Protein AF-A0A0A7FYL0-F1 (afdb_monomer)

Secondary structure (DSSP, 8-state):
----------PPPPHHHHHHHHHHHHHHHHHHHHHHHHHHHHHHHHHHHHHHHHHHHHHHHHHHHHT-PPPTT-BHHHHSSSTTHHHHHHHHTS-HHHH-TTTGGGTTT-BHHHHHHHHHTSS-EEE-TT--EEEE-PPP-

Radius of gyration: 27.16 Å; Cα contacts (8 Å, |Δi|>4): 137; chains: 1; bounding box: 48×77×79 Å

Structure (mmCIF, N/CA/C/O backbone):
data_AF-A0A0A7FYL0-F1
#
_entry.id   AF-A0A0A7FYL0-F1
#
loop_
_atom_site.group_PDB
_atom_site.id
_atom_site.type_symbol
_atom_site.label_atom_id
_atom_site.label_alt_id
_atom_site.label_comp_id
_atom_site.label_asym_id
_atom_site.label_entity_id
_atom_site.label_seq_id
_atom_site.pdbx_PDB_ins_code
_atom_site.Cartn_x
_atom_site.Cartn_y
_atom_site.Cartn_z
_atom_site.occupancy
_atom_site.B_iso_or_equiv
_atom_site.auth_seq_id
_atom_site.auth_comp_id
_atom_site.auth_asym_id
_atom_site.auth_atom_id
_atom_site.pdbx_PDB_model_num
ATOM 1 N N . MET A 1 1 ? -28.061 51.366 51.032 1.00 47.41 1 MET A N 1
ATOM 2 C CA . MET A 1 1 ? -28.509 50.509 49.910 1.00 47.41 1 MET A CA 1
ATOM 3 C C . MET A 1 1 ? -27.708 49.209 49.970 1.00 47.41 1 MET A C 1
ATOM 5 O O . MET A 1 1 ? -26.491 49.275 49.881 1.00 47.41 1 MET A O 1
ATOM 9 N N . LYS A 1 2 ? -28.331 48.062 50.276 1.00 49.03 2 LYS A N 1
ATOM 10 C CA . LYS A 1 2 ? -27.627 46.787 50.537 1.00 49.03 2 LYS A CA 1
ATOM 11 C C . LYS A 1 2 ? -27.755 45.897 49.296 1.00 49.03 2 LYS A C 1
ATOM 13 O O . LYS A 1 2 ? -28.865 45.523 48.933 1.00 49.03 2 LYS A O 1
ATOM 18 N N . ILE A 1 3 ? -26.642 45.612 48.620 1.00 62.44 3 ILE A N 1
ATOM 19 C CA . ILE A 1 3 ? -26.618 44.799 47.396 1.00 62.44 3 ILE A CA 1
ATOM 20 C C . ILE A 1 3 ? -26.609 43.321 47.812 1.00 62.44 3 ILE A C 1
ATOM 22 O O . ILE A 1 3 ? -25.653 42.845 48.421 1.00 62.44 3 ILE A O 1
ATOM 26 N N . LEU A 1 4 ? -27.697 42.599 47.538 1.00 68.75 4 LEU A N 1
ATOM 27 C CA . LEU A 1 4 ? -27.829 41.172 47.847 1.00 68.75 4 LEU A CA 1
ATOM 28 C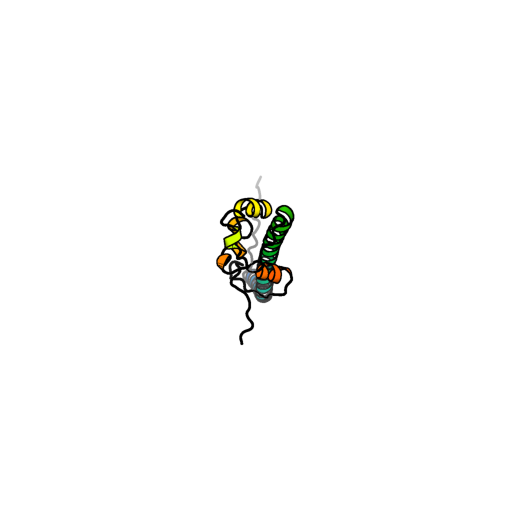 C . LEU A 1 4 ? -27.092 40.339 46.790 1.00 68.75 4 LEU A C 1
ATOM 30 O O . LEU A 1 4 ? -27.608 40.099 45.698 1.00 68.75 4 LEU A O 1
ATOM 34 N N . ASN A 1 5 ? -25.888 39.871 47.120 1.00 69.25 5 ASN A N 1
ATOM 35 C CA . ASN A 1 5 ? -25.132 38.947 46.279 1.00 69.25 5 ASN A CA 1
ATOM 36 C C . ASN A 1 5 ? -25.777 37.546 46.328 1.00 69.25 5 ASN A C 1
ATOM 38 O O . ASN A 1 5 ? -25.579 36.785 47.276 1.00 69.25 5 ASN A O 1
ATOM 42 N N . LYS A 1 6 ? -26.584 37.199 45.316 1.00 68.69 6 LYS A N 1
ATOM 43 C CA . LYS A 1 6 ? -27.134 35.844 45.138 1.00 68.69 6 LYS A CA 1
ATOM 44 C C . LYS A 1 6 ? -25.992 34.878 44.800 1.00 68.69 6 LYS A C 1
ATOM 46 O O . LYS A 1 6 ? -25.593 34.770 43.642 1.00 68.69 6 LYS A O 1
ATOM 51 N N . ASN A 1 7 ? -25.507 34.133 45.793 1.00 68.25 7 ASN A N 1
ATOM 52 C CA . ASN A 1 7 ? -24.650 32.968 45.570 1.00 68.25 7 ASN A CA 1
ATOM 53 C C . ASN A 1 7 ? -25.405 31.942 44.708 1.00 68.25 7 ASN A C 1
ATOM 55 O O . ASN A 1 7 ? -26.264 31.204 45.196 1.00 68.25 7 ASN A O 1
ATOM 59 N N . LYS A 1 8 ? -25.105 31.896 43.405 1.00 70.62 8 LYS A N 1
ATOM 60 C CA . LYS A 1 8 ? -25.569 30.823 42.523 1.00 70.62 8 LYS A CA 1
ATOM 61 C C . LYS A 1 8 ? -24.881 29.533 42.973 1.00 70.62 8 LYS A C 1
ATOM 63 O O . LYS A 1 8 ? -23.684 29.369 42.749 1.00 70.62 8 LYS A O 1
ATOM 68 N N . LYS A 1 9 ? -25.621 28.629 43.625 1.00 72.38 9 LYS A N 1
ATOM 69 C CA . LYS A 1 9 ? -25.130 27.283 43.954 1.00 72.38 9 LYS A CA 1
ATOM 70 C C . LYS A 1 9 ? -24.669 26.615 42.656 1.00 72.38 9 LYS A C 1
ATOM 72 O O . LYS A 1 9 ? -25.492 26.352 41.779 1.00 72.38 9 LYS A O 1
ATOM 77 N N . LYS A 1 10 ? -23.364 26.376 42.514 1.00 72.62 10 LYS A N 1
ATOM 78 C CA . LYS A 1 10 ? -22.841 25.568 41.411 1.00 72.62 10 LYS A CA 1
ATOM 79 C C . LYS A 1 10 ? -23.319 24.135 41.637 1.00 72.62 10 LYS A C 1
ATOM 81 O O . LYS A 1 10 ? -22.978 23.530 42.649 1.00 72.62 10 LYS A O 1
ATOM 86 N N . LYS A 1 11 ? -24.162 23.624 40.738 1.00 77.06 11 LYS A N 1
ATOM 87 C CA . LYS A 1 11 ? -24.532 22.206 40.721 1.00 77.06 11 LYS A CA 1
ATOM 88 C C . LYS A 1 11 ? -23.301 21.422 40.256 1.00 77.06 11 LYS A C 1
ATOM 90 O O . LYS A 1 11 ? -22.802 21.686 39.167 1.00 77.06 11 LYS A O 1
ATOM 95 N N . GLY A 1 12 ? -22.774 20.549 41.112 1.00 78.69 12 GLY A N 1
ATOM 96 C CA . GLY A 1 12 ? -21.738 19.585 40.740 1.00 78.69 12 GLY A CA 1
ATOM 97 C C . GLY A 1 12 ? -22.358 18.369 40.053 1.00 78.69 12 GLY A C 1
ATOM 98 O O . GLY A 1 12 ? -23.525 18.064 40.295 1.00 78.69 12 GLY A O 1
ATOM 99 N N . PHE A 1 13 ? -21.579 17.705 39.202 1.00 81.44 13 PHE A N 1
ATOM 100 C CA . PHE A 1 13 ? -21.935 16.414 38.610 1.00 81.44 13 PHE A CA 1
ATOM 101 C C . PHE A 1 13 ? -22.002 15.339 39.700 1.00 81.44 13 PHE A C 1
ATOM 103 O O . PHE A 1 13 ? -21.190 15.346 40.629 1.00 81.44 13 PHE A O 1
ATOM 110 N N . THR A 1 14 ? -22.947 14.411 39.593 1.00 91.00 14 THR A N 1
ATOM 111 C CA . THR A 1 14 ? -23.018 13.258 40.497 1.00 91.00 14 THR A CA 1
ATOM 112 C C . THR A 1 14 ? -22.097 12.136 40.010 1.00 91.00 14 THR A C 1
ATOM 114 O O . THR A 1 14 ? -21.877 11.963 38.811 1.00 91.00 14 THR A O 1
ATOM 117 N N . LEU A 1 15 ? -21.559 11.331 40.934 1.00 91.25 15 LEU A N 1
ATOM 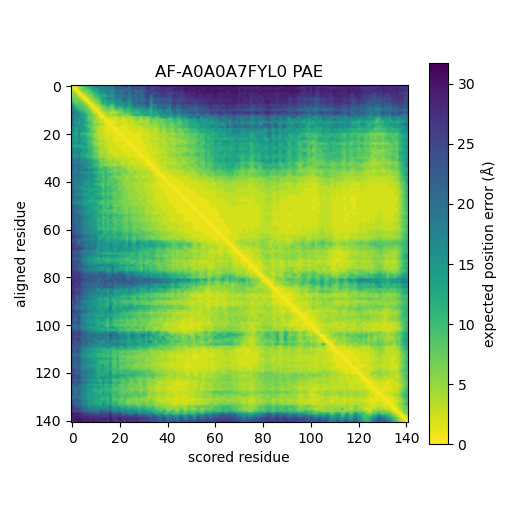118 C CA . LEU A 1 15 ? -20.742 10.164 40.569 1.00 91.25 15 LEU A CA 1
ATOM 119 C C . LEU A 1 15 ? -21.534 9.150 39.731 1.00 91.25 15 LEU A C 1
ATOM 121 O O . LEU A 1 15 ? -20.975 8.533 38.829 1.00 91.25 15 LEU A O 1
ATOM 125 N N . ILE A 1 16 ? -22.836 9.009 39.995 1.00 93.25 16 ILE A N 1
ATOM 126 C CA . ILE A 1 16 ? -23.696 8.073 39.265 1.00 93.25 16 ILE A CA 1
ATOM 127 C C . ILE A 1 16 ? -23.890 8.488 37.802 1.00 93.25 16 ILE A C 1
ATOM 129 O O . ILE A 1 16 ? -23.846 7.630 36.924 1.00 93.25 16 ILE A O 1
ATOM 133 N N . GLU A 1 17 ? -24.022 9.789 37.521 1.00 91.12 17 GLU A N 1
ATOM 134 C CA . GLU A 1 17 ? -24.088 10.300 36.146 1.00 91.12 17 GLU A CA 1
ATOM 135 C C . GLU A 1 17 ? -22.796 9.992 35.382 1.00 91.12 17 GLU A C 1
ATOM 137 O O . GLU A 1 17 ? -22.850 9.562 34.233 1.00 91.12 17 GLU A O 1
ATOM 142 N N . LEU A 1 18 ? -21.634 10.137 36.027 1.00 92.00 18 LEU A N 1
ATOM 143 C CA . LEU A 1 18 ? -20.351 9.809 35.404 1.00 92.00 18 LEU A CA 1
ATOM 144 C C . LEU A 1 18 ? -20.229 8.303 35.112 1.00 92.00 18 LEU A C 1
ATOM 146 O O . LEU A 1 18 ? -19.816 7.913 34.020 1.00 92.00 18 LEU A O 1
ATOM 150 N N . ILE A 1 19 ? -20.613 7.453 36.069 1.00 94.81 19 ILE A N 1
ATOM 151 C CA . ILE A 1 19 ? -20.517 5.992 35.938 1.00 94.81 19 ILE A CA 1
ATOM 152 C C . ILE A 1 19 ? -21.429 5.480 34.818 1.00 94.81 19 ILE A C 1
ATOM 154 O O . ILE A 1 19 ? -20.989 4.671 34.001 1.00 94.81 19 ILE A O 1
ATOM 158 N N . ALA A 1 20 ? -22.667 5.977 34.731 1.00 94.56 20 ALA A N 1
ATOM 159 C CA . ALA A 1 20 ? -23.592 5.593 33.666 1.00 94.56 20 ALA A CA 1
ATOM 160 C C . ALA A 1 20 ? -23.050 5.963 32.272 1.00 94.56 20 ALA A C 1
ATOM 162 O O . ALA A 1 20 ? -23.148 5.167 31.339 1.00 94.56 20 ALA A O 1
ATOM 163 N N . VAL A 1 21 ? -22.417 7.133 32.132 1.00 95.44 21 VAL A N 1
ATOM 164 C CA . VAL A 1 21 ? -21.828 7.583 30.859 1.00 95.44 21 VAL A CA 1
ATOM 165 C C . VAL A 1 21 ? -20.654 6.699 30.439 1.00 95.44 21 VAL A C 1
ATOM 167 O O . VAL A 1 21 ? -20.617 6.236 29.299 1.00 95.44 21 VAL A O 1
ATOM 170 N N 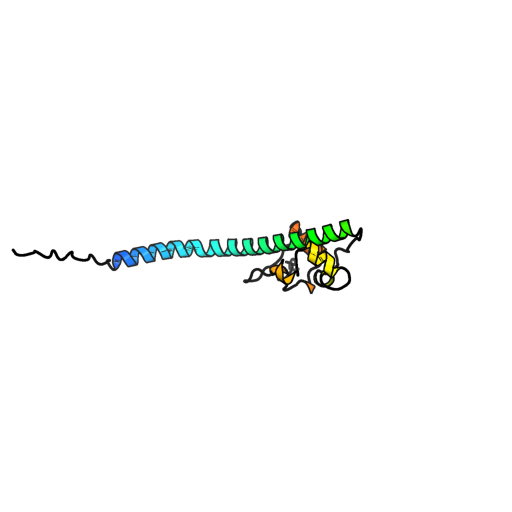. VAL A 1 22 ? -19.713 6.415 31.346 1.00 95.50 22 VAL A N 1
ATOM 171 C CA . VAL A 1 22 ? -18.555 5.562 31.025 1.00 95.50 22 VAL A CA 1
ATOM 172 C C . VAL A 1 22 ? -18.995 4.126 30.722 1.00 95.50 22 VAL A C 1
ATOM 174 O O . VAL A 1 22 ? -18.438 3.504 29.819 1.00 95.50 22 VAL A O 1
ATOM 177 N N . ALA A 1 23 ? -20.035 3.620 31.395 1.00 96.06 23 ALA A N 1
ATOM 178 C CA . ALA A 1 23 ? -20.611 2.308 31.101 1.00 96.06 23 ALA A CA 1
ATOM 179 C C . ALA A 1 23 ? -21.187 2.231 29.674 1.00 96.06 23 ALA A C 1
ATOM 181 O O . ALA A 1 23 ? -20.884 1.289 28.941 1.00 96.06 23 ALA A O 1
ATOM 182 N N . ILE A 1 24 ? -21.957 3.239 29.246 1.00 96.50 24 ILE A N 1
ATOM 183 C CA . ILE A 1 24 ? -22.512 3.289 27.883 1.00 96.50 24 ILE A CA 1
ATOM 184 C C . ILE A 1 24 ? -21.386 3.411 26.842 1.00 96.50 24 ILE A C 1
ATOM 186 O O . ILE A 1 24 ? -21.385 2.671 25.857 1.00 96.50 24 ILE A O 1
ATOM 190 N N . ILE A 1 25 ? -20.397 4.287 27.069 1.00 96.25 25 ILE A N 1
ATOM 191 C CA . ILE A 1 25 ? -19.235 4.437 26.172 1.00 96.25 25 ILE A CA 1
ATOM 192 C C . ILE A 1 25 ? -18.449 3.122 26.071 1.00 96.25 25 ILE A C 1
ATOM 194 O O . ILE A 1 25 ? -18.048 2.744 24.972 1.00 96.25 25 ILE A O 1
ATOM 198 N N . GLY A 1 26 ? -18.271 2.395 27.179 1.00 96.50 26 GLY A N 1
ATOM 199 C CA . GLY A 1 26 ? -17.576 1.107 27.202 1.00 96.50 26 GLY A CA 1
ATOM 200 C C . GLY A 1 26 ? -18.253 0.039 26.339 1.00 96.50 26 GLY A C 1
ATOM 201 O O . GLY A 1 26 ? -17.583 -0.629 25.552 1.00 96.50 26 GLY A O 1
ATOM 202 N N . ILE A 1 27 ? -19.583 -0.078 26.423 1.00 95.88 27 ILE A N 1
ATOM 203 C CA . ILE A 1 27 ? -20.362 -1.021 25.601 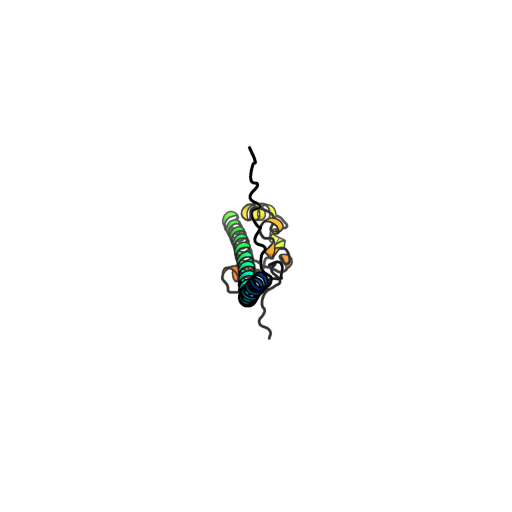1.00 95.88 27 ILE A CA 1
ATOM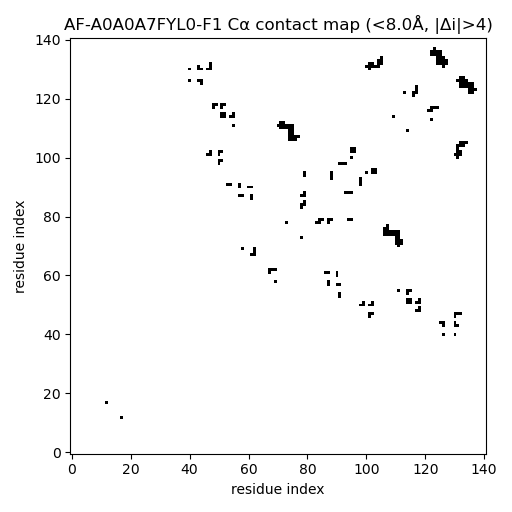 204 C C . ILE A 1 27 ? -20.253 -0.661 24.114 1.00 95.88 27 ILE A C 1
ATOM 206 O O . ILE A 1 27 ? -20.003 -1.533 23.280 1.00 95.88 27 ILE A O 1
ATOM 210 N N . LEU A 1 28 ? -20.398 0.625 23.772 1.00 95.94 28 LEU A N 1
ATOM 211 C CA . LEU A 1 28 ? -20.282 1.086 22.386 1.00 95.94 28 LEU A CA 1
ATOM 212 C C . LEU A 1 28 ? -18.874 0.852 21.824 1.00 95.94 28 LEU A C 1
ATOM 214 O O . LEU A 1 28 ? -18.737 0.364 20.701 1.00 95.94 28 LEU A O 1
ATOM 218 N N . ALA A 1 29 ? -17.832 1.145 22.606 1.00 93.19 29 ALA 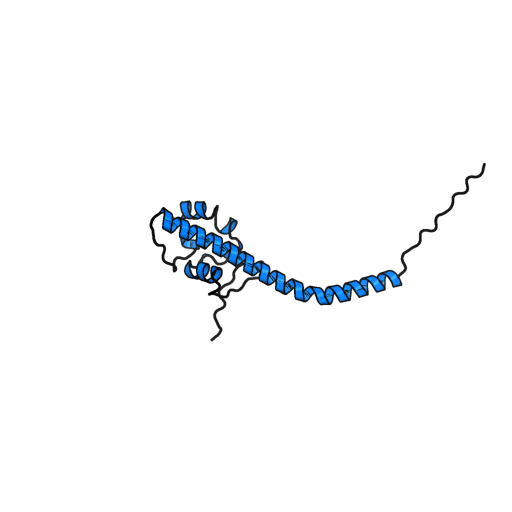A N 1
ATOM 219 C CA . ALA A 1 29 ? -16.446 0.931 22.206 1.00 93.19 29 ALA A CA 1
ATOM 220 C C . ALA A 1 29 ? -16.152 -0.554 21.941 1.00 93.19 29 ALA A C 1
ATOM 222 O O . ALA A 1 29 ? -15.559 -0.881 20.913 1.00 93.19 29 ALA A O 1
ATOM 223 N N . ALA A 1 30 ? -16.624 -1.459 22.806 1.00 92.88 30 ALA A N 1
ATOM 224 C CA . ALA A 1 30 ? -16.409 -2.898 22.656 1.00 92.88 30 ALA A CA 1
ATOM 225 C C . ALA A 1 30 ? -16.987 -3.460 21.343 1.00 92.88 30 ALA A C 1
ATOM 227 O O . ALA A 1 30 ? -16.357 -4.293 20.694 1.00 92.88 30 ALA A O 1
ATOM 228 N N . LEU A 1 31 ? -18.157 -2.973 20.913 1.00 91.50 31 LEU A N 1
ATOM 229 C CA . LEU A 1 31 ? -18.771 -3.378 19.642 1.00 91.50 31 LEU A CA 1
ATOM 230 C C . LEU A 1 31 ? -18.104 -2.731 18.419 1.00 91.50 31 LEU A C 1
ATOM 232 O O . LEU A 1 31 ? -18.134 -3.292 17.321 1.00 91.50 31 LEU A O 1
ATOM 236 N N . LEU A 1 32 ? -17.533 -1.538 18.587 1.00 90.12 32 LEU A N 1
ATOM 237 C CA . LEU A 1 32 ? -16.992 -0.737 17.494 1.00 90.12 32 LEU A CA 1
ATOM 238 C C . LEU A 1 32 ? -15.565 -1.151 17.093 1.00 90.12 32 LEU A C 1
ATOM 240 O O . LEU A 1 32 ? -15.271 -1.234 15.900 1.00 90.12 32 LEU A O 1
ATOM 244 N N . VAL A 1 33 ? -14.695 -1.451 18.063 1.00 88.94 33 VAL A N 1
ATOM 245 C CA . VAL A 1 33 ? -13.274 -1.787 17.834 1.00 88.94 33 VAL A CA 1
ATOM 246 C C . VAL A 1 33 ? -13.050 -2.886 16.777 1.00 88.94 33 VAL A C 1
ATOM 248 O O . VAL A 1 33 ? -12.304 -2.622 15.832 1.00 88.94 33 VAL A O 1
ATOM 251 N N . PRO A 1 34 ? -13.680 -4.081 16.842 1.00 87.06 34 PRO A N 1
ATOM 252 C CA . PRO A 1 34 ? -13.405 -5.151 15.875 1.00 87.06 34 PRO A CA 1
ATOM 253 C C . PRO A 1 34 ? -13.872 -4.820 14.453 1.00 87.06 34 PRO A C 1
ATOM 255 O O . PRO A 1 34 ? -13.325 -5.338 13.484 1.00 87.06 34 PRO A O 1
ATOM 258 N N . ARG A 1 35 ? -14.874 -3.945 14.301 1.00 86.19 35 ARG A N 1
ATOM 259 C CA . ARG A 1 35 ? -15.331 -3.508 12.976 1.00 86.19 35 ARG A CA 1
ATOM 260 C C . ARG A 1 35 ? -14.316 -2.569 12.334 1.00 86.19 35 ARG A C 1
ATOM 262 O O . ARG A 1 35 ? -14.011 -2.721 11.156 1.00 86.19 35 ARG A O 1
ATOM 269 N N . ILE A 1 36 ? -13.766 -1.629 13.104 1.00 88.56 36 ILE A N 1
ATOM 270 C CA . ILE A 1 36 ? -12.796 -0.648 12.597 1.00 88.56 36 ILE A CA 1
ATOM 271 C C . ILE A 1 36 ? -11.519 -1.335 12.095 1.00 88.56 36 ILE A C 1
ATOM 273 O O . ILE A 1 36 ? -11.022 -0.979 11.029 1.00 88.56 36 ILE A O 1
ATOM 277 N N . THR A 1 37 ? -11.000 -2.337 12.810 1.00 86.00 37 THR A N 1
ATOM 278 C CA . THR A 1 37 ? -9.740 -3.003 12.433 1.00 86.00 37 THR A CA 1
ATOM 279 C C . THR A 1 37 ? -9.813 -3.691 11.066 1.00 86.00 37 THR A C 1
ATOM 281 O O . THR A 1 37 ? -8.859 -3.602 10.292 1.00 86.00 37 THR A O 1
ATOM 284 N N . GLY A 1 38 ? -10.948 -4.315 10.729 1.00 85.88 38 GLY A N 1
ATOM 285 C CA . GLY A 1 38 ? -11.182 -4.912 9.411 1.00 85.88 38 GLY A CA 1
ATOM 286 C C . GLY A 1 38 ? -11.173 -3.874 8.286 1.00 85.88 38 GLY A C 1
ATOM 287 O O . GLY A 1 38 ? -10.414 -4.012 7.326 1.00 85.88 38 GLY A O 1
ATOM 288 N N . TYR A 1 39 ? -11.935 -2.785 8.441 1.00 88.56 39 TYR A N 1
ATOM 289 C CA . TYR A 1 39 ? -11.971 -1.696 7.455 1.00 88.56 39 TYR A CA 1
ATOM 290 C C . TYR A 1 39 ? -10.615 -1.008 7.278 1.00 88.56 39 TYR A C 1
ATOM 292 O O . TYR A 1 39 ? -10.255 -0.636 6.164 1.00 88.56 39 TYR A O 1
ATOM 300 N N . MET A 1 40 ? -9.837 -0.855 8.353 1.00 89.38 40 MET A N 1
ATOM 301 C CA . MET A 1 40 ? -8.490 -0.291 8.262 1.00 89.38 40 MET A CA 1
ATOM 302 C C . MET A 1 40 ? -7.548 -1.177 7.443 1.00 89.38 40 MET A C 1
ATOM 304 O O . MET A 1 40 ? -6.725 -0.651 6.696 1.00 89.38 40 MET A O 1
ATOM 308 N N . ASN A 1 41 ? -7.656 -2.502 7.565 1.00 89.19 41 ASN A N 1
ATOM 309 C CA . ASN A 1 41 ? -6.853 -3.428 6.766 1.00 89.19 41 ASN A CA 1
ATOM 310 C C . ASN A 1 41 ? -7.258 -3.407 5.291 1.00 89.19 41 ASN A C 1
ATOM 312 O O . ASN A 1 41 ? -6.381 -3.387 4.431 1.00 89.19 41 ASN A O 1
ATOM 316 N N . GLU A 1 42 ? -8.555 -3.331 4.999 1.00 90.38 42 GLU A N 1
ATOM 317 C CA . GLU A 1 42 ? -9.032 -3.205 3.622 1.00 90.38 42 GLU A CA 1
ATOM 318 C C . GLU A 1 42 ? -8.578 -1.885 2.994 1.00 90.38 42 GLU A C 1
ATOM 320 O O . GLU A 1 42 ? -7.986 -1.880 1.921 1.00 90.38 42 GLU A O 1
ATOM 325 N N . ALA A 1 43 ? -8.704 -0.769 3.718 1.00 91.44 43 ALA A N 1
ATOM 326 C CA . ALA A 1 43 ? -8.217 0.528 3.255 1.00 91.44 43 ALA A CA 1
ATOM 327 C C . ALA A 1 43 ? -6.703 0.525 2.972 1.00 91.44 43 ALA A C 1
ATOM 329 O O . ALA A 1 43 ? -6.245 1.179 2.034 1.00 91.44 43 ALA A O 1
ATOM 330 N N . LYS A 1 44 ? -5.906 -0.213 3.758 1.00 92.88 44 LYS A N 1
ATOM 331 C CA . LYS A 1 44 ? -4.473 -0.410 3.479 1.00 92.88 44 LYS A CA 1
ATOM 332 C C . LYS A 1 44 ? -4.251 -1.207 2.194 1.00 92.88 44 LYS A C 1
ATOM 334 O O . LYS A 1 44 ? -3.418 -0.807 1.388 1.00 92.88 44 LYS A O 1
ATOM 339 N N . LYS A 1 45 ? -5.010 -2.285 1.969 1.00 91.88 45 LYS A N 1
ATOM 340 C CA . LYS A 1 45 ? -4.953 -3.044 0.710 1.00 91.88 45 LYS A CA 1
ATOM 341 C C . LYS A 1 45 ? -5.337 -2.178 -0.488 1.00 91.88 45 LYS A C 1
ATOM 343 O O . LYS A 1 45 ? -4.597 -2.154 -1.465 1.00 91.88 45 LYS A O 1
ATOM 348 N N . THR A 1 46 ? -6.415 -1.400 -0.392 1.00 93.25 46 THR A N 1
ATOM 349 C CA . THR A 1 46 ? -6.829 -0.471 -1.454 1.00 93.25 46 THR A CA 1
ATOM 350 C C . THR A 1 46 ? -5.712 0.511 -1.809 1.00 93.25 46 THR A C 1
ATOM 352 O O . THR A 1 46 ? -5.435 0.715 -2.985 1.00 93.25 46 THR A O 1
ATOM 355 N N . LYS A 1 47 ? -4.983 1.046 -0.817 1.00 93.50 47 LYS A N 1
ATOM 356 C CA . LYS A 1 47 ? -3.822 1.918 -1.081 1.00 93.50 47 LYS A CA 1
ATOM 357 C C . LYS A 1 47 ? -2.721 1.225 -1.883 1.00 93.50 47 LYS A C 1
ATOM 359 O O . LYS A 1 47 ? -2.112 1.864 -2.738 1.00 93.50 47 LYS A O 1
ATOM 364 N N . VAL A 1 48 ? -2.449 -0.051 -1.610 1.00 93.06 48 VAL A N 1
ATOM 365 C CA . VAL A 1 48 ? -1.477 -0.839 -2.384 1.00 93.06 48 VAL A CA 1
ATOM 366 C C . VAL A 1 48 ? -1.960 -1.017 -3.823 1.00 93.06 48 VAL A C 1
ATOM 368 O O . VAL A 1 48 ? -1.178 -0.797 -4.743 1.00 93.06 48 VAL A O 1
ATOM 371 N N . VAL A 1 49 ? -3.242 -1.336 -4.028 1.00 94.06 49 VAL A N 1
ATOM 372 C CA . VAL A 1 49 ? -3.847 -1.468 -5.366 1.00 94.06 49 VAL A CA 1
ATOM 373 C C . VAL A 1 49 ? -3.768 -0.154 -6.147 1.00 94.06 49 VAL A C 1
ATOM 375 O O . VAL A 1 49 ? -3.370 -0.152 -7.311 1.00 94.06 49 VAL A O 1
ATOM 378 N N . ASP A 1 50 ? -4.076 0.977 -5.512 1.00 94.81 50 ASP A N 1
ATOM 379 C CA . ASP A 1 50 ? -3.994 2.298 -6.143 1.00 94.81 50 ASP A CA 1
ATOM 380 C C . ASP A 1 50 ? -2.561 2.639 -6.572 1.00 94.81 50 ASP A C 1
ATOM 382 O O . ASP A 1 50 ? -2.332 3.179 -7.655 1.00 94.81 50 ASP A O 1
ATOM 386 N N . GLN A 1 51 ? -1.575 2.308 -5.737 1.00 93.56 51 GLN A N 1
ATOM 387 C CA . GLN A 1 51 ? -0.161 2.505 -6.059 1.00 93.56 51 GLN A CA 1
ATOM 388 C C . GLN A 1 51 ? 0.311 1.561 -7.166 1.00 93.56 51 GLN A C 1
ATOM 390 O O . GLN A 1 51 ? 0.991 1.999 -8.093 1.00 93.56 51 GLN A O 1
ATOM 395 N N . ALA A 1 52 ? -0.106 0.296 -7.129 1.00 92.56 52 ALA A N 1
ATOM 396 C CA . ALA A 1 52 ? 0.172 -0.668 -8.187 1.00 92.56 52 ALA A CA 1
ATOM 397 C C . ALA A 1 52 ? -0.412 -0.191 -9.527 1.00 92.56 52 ALA A C 1
ATOM 399 O O . ALA A 1 52 ? 0.265 -0.239 -10.552 1.00 92.56 52 ALA A O 1
ATOM 400 N N . ARG A 1 53 ? -1.617 0.392 -9.518 1.00 93.75 53 ARG A N 1
ATOM 401 C CA . ARG A 1 53 ? -2.240 0.972 -10.715 1.00 93.75 53 ARG A CA 1
ATOM 402 C C . ARG A 1 53 ? -1.410 2.114 -11.296 1.00 93.75 53 ARG A C 1
ATOM 404 O O . ARG A 1 53 ? -1.211 2.146 -12.506 1.00 93.75 53 ARG A O 1
ATOM 411 N N . LYS A 1 54 ? -0.880 3.013 -10.457 1.00 92.81 54 LYS A N 1
ATOM 412 C CA . LYS A 1 54 ? 0.026 4.086 -10.911 1.00 92.81 54 LYS A CA 1
ATOM 413 C C . LYS A 1 54 ? 1.274 3.526 -11.587 1.00 92.81 54 LYS A C 1
ATOM 415 O O . LYS A 1 54 ? 1.656 4.007 -12.649 1.00 92.81 54 LYS A O 1
ATOM 420 N N . VAL A 1 55 ? 1.876 2.493 -10.997 1.00 91.50 55 VAL A N 1
ATOM 421 C CA . VAL A 1 55 ? 3.050 1.826 -11.572 1.00 91.50 55 VAL A CA 1
ATOM 422 C C . VAL A 1 55 ? 2.702 1.165 -12.908 1.00 91.50 55 VAL A C 1
ATOM 424 O O . VAL A 1 55 ? 3.408 1.405 -13.883 1.00 91.50 55 VAL A O 1
ATOM 427 N N . SER A 1 56 ? 1.595 0.417 -12.995 1.00 92.25 56 SER A N 1
ATOM 428 C CA . SER A 1 56 ? 1.132 -0.202 -14.252 1.00 92.25 56 SER A CA 1
ATOM 429 C C . SER A 1 56 ? 0.940 0.842 -15.349 1.00 92.25 56 SER A C 1
ATOM 431 O O . SER A 1 56 ? 1.483 0.703 -16.440 1.00 92.25 56 SER A O 1
ATOM 433 N N . MET A 1 57 ? 0.255 1.946 -15.038 1.00 92.69 57 MET A N 1
ATOM 434 C CA . MET A 1 57 ? 0.021 3.033 -15.992 1.00 92.69 57 MET A CA 1
ATOM 435 C C . MET A 1 57 ? 1.320 3.711 -16.444 1.00 92.69 57 MET A C 1
ATOM 437 O O . MET A 1 57 ? 1.451 4.062 -17.618 1.00 92.69 57 MET A O 1
ATOM 441 N N . ALA A 1 58 ? 2.288 3.898 -15.541 1.00 91.31 58 ALA A N 1
ATOM 442 C CA . ALA A 1 58 ? 3.590 4.466 -15.882 1.00 91.31 58 ALA A CA 1
ATOM 443 C C . ALA A 1 58 ? 4.384 3.536 -16.815 1.00 91.31 58 ALA A C 1
ATOM 445 O O . ALA A 1 58 ? 4.965 4.002 -17.798 1.00 91.31 58 ALA A O 1
ATOM 446 N N . VAL A 1 59 ? 4.355 2.224 -16.553 1.00 90.44 59 VAL A N 1
ATOM 447 C CA . VAL A 1 59 ? 4.956 1.202 -17.425 1.00 90.44 59 VAL A CA 1
ATOM 448 C C . VAL A 1 59 ? 4.281 1.190 -18.796 1.00 90.44 59 VAL A C 1
ATOM 450 O O . VAL A 1 59 ? 4.969 1.295 -19.807 1.00 90.44 59 VAL A O 1
ATOM 453 N N . GLU A 1 60 ? 2.952 1.125 -18.853 1.00 90.88 60 GLU A N 1
ATOM 454 C CA . GLU A 1 60 ? 2.185 1.121 -20.108 1.00 90.88 60 GLU A CA 1
ATOM 455 C C . GLU A 1 60 ? 2.447 2.388 -20.931 1.00 90.88 60 GLU A C 1
ATOM 457 O O . GLU A 1 60 ? 2.705 2.325 -22.134 1.00 90.88 60 GLU A O 1
ATOM 462 N N . THR A 1 61 ? 2.459 3.553 -20.279 1.00 90.81 61 THR A N 1
ATOM 463 C CA . THR A 1 61 ? 2.773 4.832 -20.931 1.00 90.81 61 THR A CA 1
ATOM 464 C C . THR A 1 61 ? 4.185 4.831 -21.503 1.00 90.81 61 THR A C 1
ATOM 466 O O . THR A 1 61 ? 4.401 5.302 -22.624 1.00 90.81 61 THR A O 1
ATOM 469 N N . TYR A 1 62 ? 5.147 4.284 -20.759 1.00 88.50 62 TYR A N 1
ATOM 470 C CA . TYR A 1 62 ? 6.518 4.150 -21.224 1.00 88.50 62 TYR A CA 1
ATOM 471 C C . TYR A 1 62 ? 6.610 3.247 -22.461 1.00 88.50 62 TYR A C 1
ATOM 473 O O . TYR A 1 62 ? 7.208 3.648 -23.463 1.00 88.50 62 TYR A O 1
ATOM 481 N N . GLN A 1 63 ? 5.975 2.071 -22.417 1.00 89.12 63 GLN A N 1
ATOM 482 C CA . GLN A 1 63 ? 5.963 1.118 -23.527 1.00 89.12 63 GLN A CA 1
ATOM 483 C C . GLN A 1 63 ? 5.364 1.735 -24.795 1.00 89.12 63 GLN A C 1
ATOM 485 O O . GLN A 1 63 ? 5.976 1.680 -25.864 1.00 89.12 63 GLN A O 1
ATOM 490 N N . MET A 1 64 ? 4.219 2.416 -24.668 1.00 90.25 64 MET A N 1
ATOM 491 C CA . MET A 1 64 ? 3.560 3.092 -25.788 1.00 90.25 64 MET A CA 1
ATOM 492 C C . MET A 1 64 ? 4.430 4.201 -26.391 1.00 90.25 64 MET A C 1
ATOM 494 O O . MET A 1 64 ? 4.586 4.274 -27.608 1.00 90.25 64 MET A O 1
ATOM 498 N N . ARG A 1 65 ? 5.027 5.063 -25.557 1.00 89.38 65 ARG A N 1
ATOM 499 C CA . ARG A 1 65 ? 5.794 6.229 -26.033 1.00 89.38 65 ARG A CA 1
ATOM 500 C C . ARG A 1 65 ? 7.158 5.880 -26.611 1.00 89.38 65 ARG A C 1
ATOM 502 O O . ARG A 1 65 ? 7.653 6.616 -27.461 1.00 89.38 65 ARG A O 1
ATOM 509 N N . LYS A 1 66 ? 7.791 4.810 -26.130 1.00 87.75 66 LYS A N 1
ATOM 510 C CA . LYS A 1 66 ? 9.094 4.351 -26.633 1.00 87.75 66 LYS A CA 1
ATOM 511 C C . LYS A 1 66 ? 8.982 3.217 -27.643 1.00 87.75 66 LYS A C 1
ATOM 513 O O . LYS A 1 66 ? 10.011 2.812 -28.174 1.00 87.75 66 LYS A O 1
ATOM 518 N N . SER A 1 67 ? 7.764 2.735 -27.905 1.00 86.88 67 SER A N 1
ATOM 519 C CA . SER A 1 67 ? 7.507 1.573 -28.762 1.00 86.88 67 SER A CA 1
ATOM 520 C C . SER A 1 67 ? 8.393 0.385 -28.369 1.00 86.88 67 SER A C 1
ATOM 522 O O . SER A 1 67 ? 8.954 -0.308 -29.213 1.00 86.88 67 SER A O 1
ATOM 524 N N . VAL A 1 68 ? 8.555 0.205 -27.058 1.00 86.62 68 VAL A N 1
ATOM 525 C CA . VAL A 1 68 ? 9.360 -0.842 -26.430 1.00 86.62 68 VAL A CA 1
ATOM 526 C C . VAL A 1 68 ? 8.412 -1.712 -25.636 1.00 86.62 68 VAL A C 1
ATOM 528 O O . VAL A 1 68 ? 7.623 -1.195 -24.852 1.00 86.62 68 VAL A O 1
ATOM 531 N N . ASP A 1 69 ? 8.518 -3.020 -25.809 1.00 86.81 69 ASP A N 1
ATOM 532 C CA . ASP A 1 69 ? 7.825 -3.963 -24.946 1.00 86.81 69 ASP A CA 1
ATOM 533 C C . ASP A 1 69 ? 8.711 -4.269 -23.734 1.00 86.81 69 ASP A C 1
ATOM 535 O O . ASP A 1 69 ? 9.888 -4.610 -23.888 1.00 86.81 69 ASP A O 1
ATOM 539 N N . ILE A 1 70 ? 8.175 -4.092 -22.525 1.00 87.19 70 ILE A N 1
ATOM 540 C CA . ILE A 1 70 ? 8.896 -4.438 -21.297 1.00 87.19 70 ILE A CA 1
ATOM 541 C C . ILE A 1 70 ? 8.359 -5.790 -20.832 1.00 87.19 70 ILE A C 1
ATOM 543 O O . ILE A 1 70 ? 7.172 -5.875 -20.506 1.00 87.19 70 ILE A O 1
ATOM 547 N N . PRO A 1 71 ? 9.212 -6.827 -20.725 1.00 89.00 71 PRO A N 1
ATOM 548 C CA . PRO A 1 71 ? 8.797 -8.128 -20.223 1.00 89.00 71 PRO A CA 1
ATOM 549 C C . PRO A 1 71 ? 8.103 -8.011 -18.869 1.00 89.00 71 PRO A C 1
ATOM 551 O O . PRO A 1 71 ? 8.598 -7.323 -17.973 1.00 89.00 71 PRO A O 1
ATOM 554 N N . THR A 1 72 ? 7.002 -8.732 -18.676 1.00 87.44 72 THR A N 1
ATOM 555 C CA . THR A 1 72 ? 6.235 -8.694 -17.421 1.00 87.44 72 THR A CA 1
ATOM 556 C C . THR A 1 72 ? 7.027 -9.217 -16.217 1.00 87.44 72 THR A C 1
ATOM 558 O O . THR A 1 72 ? 6.754 -8.827 -15.089 1.00 87.44 72 THR A O 1
ATOM 561 N N . SER A 1 73 ? 8.066 -10.024 -16.446 1.00 87.12 73 SER A N 1
ATOM 562 C CA . SER A 1 73 ? 9.014 -10.490 -15.424 1.00 87.12 73 SER A CA 1
ATOM 563 C C . SER A 1 73 ? 10.023 -9.424 -14.971 1.00 87.12 73 SER A C 1
ATOM 565 O O . SER A 1 73 ? 10.866 -9.688 -14.112 1.00 87.12 73 SER A O 1
ATOM 567 N N . THR A 1 74 ? 10.012 -8.235 -15.582 1.00 87.06 74 THR A N 1
ATOM 568 C CA . THR A 1 74 ? 10.899 -7.130 -15.200 1.00 87.06 74 THR A CA 1
ATOM 569 C C . THR A 1 74 ? 10.545 -6.647 -13.802 1.00 87.06 74 THR A C 1
ATOM 571 O O . THR A 1 74 ? 9.396 -6.310 -13.518 1.00 87.06 74 THR A O 1
ATOM 574 N N . LYS A 1 75 ? 11.549 -6.591 -12.926 1.00 87.94 75 LYS A N 1
ATOM 575 C CA . LYS A 1 75 ? 11.376 -6.154 -11.540 1.00 87.94 75 LYS A CA 1
ATOM 576 C C . LYS A 1 75 ? 11.229 -4.644 -11.442 1.00 87.94 75 LYS A C 1
ATOM 578 O O . LYS A 1 75 ? 11.911 -3.902 -12.150 1.00 87.94 75 LYS A O 1
ATOM 583 N N . ILE A 1 76 ? 10.427 -4.173 -10.497 1.00 86.06 76 ILE A N 1
ATOM 584 C CA . ILE A 1 76 ? 10.154 -2.740 -10.351 1.00 86.06 76 ILE A CA 1
ATOM 585 C C . ILE A 1 76 ? 11.414 -1.938 -9.992 1.00 86.06 76 ILE A C 1
ATOM 587 O O . ILE A 1 76 ? 11.625 -0.854 -10.528 1.00 86.06 76 ILE A O 1
ATOM 591 N N . ASN A 1 77 ? 12.322 -2.490 -9.184 1.00 85.06 77 ASN A N 1
ATOM 592 C CA . ASN A 1 77 ? 13.604 -1.835 -8.885 1.00 85.06 77 ASN A CA 1
ATOM 593 C C . ASN A 1 77 ? 14.494 -1.614 -10.131 1.00 85.06 77 ASN A C 1
ATOM 595 O O . ASN A 1 77 ? 15.273 -0.661 -10.177 1.00 85.06 77 ASN A O 1
ATOM 599 N N . THR A 1 78 ? 14.381 -2.474 -11.149 1.00 82.06 78 THR A N 1
ATOM 600 C CA . THR A 1 78 ? 15.129 -2.323 -12.409 1.00 82.06 78 THR A CA 1
ATOM 601 C C . THR A 1 78 ? 14.551 -1.231 -13.302 1.00 82.06 78 THR A C 1
ATOM 603 O O . THR A 1 78 ? 15.266 -0.689 -14.130 1.00 82.06 78 THR A O 1
ATOM 606 N N . LEU A 1 79 ? 13.292 -0.838 -13.094 1.00 78.81 79 LEU A N 1
ATOM 607 C CA . LEU A 1 79 ? 12.700 0.318 -13.771 1.00 78.81 79 LEU A CA 1
ATOM 608 C C . LEU A 1 79 ? 13.212 1.640 -13.188 1.00 78.81 79 LEU A C 1
ATOM 610 O O . LEU A 1 79 ? 13.239 2.650 -13.883 1.00 78.81 79 LEU A O 1
ATOM 614 N N . GLU A 1 80 ? 13.657 1.635 -11.928 1.00 74.00 80 GLU A N 1
ATOM 615 C CA . GLU A 1 80 ? 14.242 2.804 -11.261 1.00 74.00 80 GLU A CA 1
ATOM 616 C C . GLU A 1 80 ? 15.739 2.991 -11.534 1.00 74.00 80 GLU A C 1
ATOM 618 O O . GLU A 1 80 ? 16.314 4.006 -11.131 1.00 74.00 80 GLU A O 1
ATOM 623 N N . THR A 1 81 ? 16.383 2.033 -12.203 1.00 68.12 81 THR A N 1
ATOM 624 C CA . THR A 1 81 ? 17.829 2.034 -12.443 1.00 68.12 81 THR A CA 1
ATOM 625 C C . THR A 1 81 ? 18.142 1.808 -13.926 1.00 68.12 81 THR A C 1
ATOM 627 O O . THR A 1 81 ? 17.532 0.985 -14.594 1.00 68.12 81 THR A O 1
ATOM 630 N N . GLY A 1 82 ? 19.088 2.570 -14.481 1.00 71.06 82 GLY A N 1
ATOM 631 C CA . GLY A 1 82 ? 19.485 2.469 -15.893 1.00 71.06 82 GLY A CA 1
ATOM 632 C C . GLY A 1 82 ? 18.753 3.429 -16.840 1.00 71.06 82 GLY A C 1
ATOM 633 O O . GLY A 1 82 ? 18.134 4.403 -16.418 1.00 71.06 82 GLY A O 1
ATOM 634 N N . ASN A 1 83 ? 18.848 3.167 -18.148 1.00 70.81 83 ASN A N 1
ATOM 635 C CA . ASN A 1 83 ? 18.449 4.111 -19.208 1.00 70.81 83 ASN A CA 1
ATOM 636 C C . ASN A 1 83 ? 16.940 4.430 -19.239 1.00 70.81 83 ASN A C 1
ATOM 638 O O . ASN A 1 83 ? 16.528 5.419 -19.843 1.00 70.81 83 ASN A O 1
ATOM 642 N N . MET A 1 84 ? 16.120 3.596 -18.600 1.00 74.19 84 MET A N 1
ATOM 643 C CA . MET A 1 84 ? 14.663 3.731 -18.505 1.00 74.19 84 MET A CA 1
ATOM 644 C C . MET A 1 84 ? 14.211 4.587 -17.311 1.00 74.19 84 MET A C 1
ATOM 646 O O . MET A 1 84 ? 13.085 5.087 -17.316 1.00 74.19 84 MET A O 1
ATOM 650 N N . ALA A 1 85 ? 15.086 4.810 -16.324 1.00 81.00 85 ALA A N 1
ATOM 651 C CA . ALA A 1 85 ? 14.725 5.389 -15.033 1.00 81.00 85 ALA A CA 1
ATOM 652 C C . ALA A 1 85 ? 14.175 6.814 -15.129 1.00 81.00 85 ALA A C 1
ATOM 654 O O . ALA A 1 85 ? 13.171 7.127 -14.496 1.00 81.00 85 ALA A O 1
ATOM 655 N N . THR A 1 86 ? 14.796 7.678 -15.934 1.00 81.25 86 THR A N 1
ATOM 656 C CA . THR A 1 86 ? 14.405 9.093 -16.025 1.00 81.25 86 THR A CA 1
ATOM 657 C C . THR A 1 86 ? 12.976 9.257 -16.538 1.00 81.25 86 THR A C 1
ATOM 659 O O . THR A 1 86 ? 12.175 9.954 -15.924 1.00 81.25 86 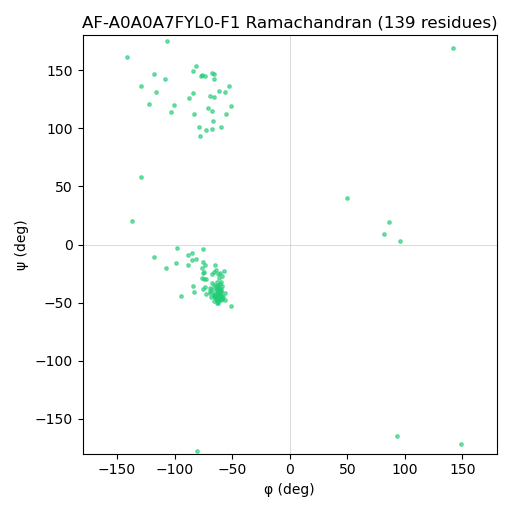THR A O 1
ATOM 662 N N . MET A 1 87 ? 12.632 8.563 -17.625 1.00 80.50 87 MET A N 1
ATOM 663 C CA . MET A 1 87 ? 11.298 8.645 -18.228 1.00 80.50 87 MET A CA 1
ATOM 664 C C . MET A 1 87 ? 10.252 7.906 -17.390 1.00 80.50 87 MET A C 1
ATOM 666 O O . MET A 1 87 ? 9.116 8.354 -17.284 1.00 80.50 87 MET A O 1
ATOM 670 N N . PHE A 1 88 ? 10.621 6.773 -16.783 1.00 85.06 88 PHE A N 1
ATOM 671 C CA . PHE A 1 88 ? 9.713 6.047 -15.899 1.00 85.06 88 PHE A CA 1
ATOM 672 C C . PHE A 1 88 ? 9.328 6.896 -14.682 1.00 85.06 88 PHE A C 1
ATOM 674 O O . PHE A 1 88 ? 8.144 7.022 -14.378 1.00 85.06 88 PHE A O 1
ATOM 681 N N . LYS A 1 89 ? 10.306 7.546 -14.039 1.00 86.06 89 LYS A N 1
ATOM 682 C CA . LYS A 1 89 ? 10.061 8.476 -12.927 1.00 86.06 89 LYS A CA 1
ATOM 683 C C . LYS A 1 89 ? 9.220 9.674 -13.358 1.00 86.06 89 LYS A C 1
ATOM 685 O O . LYS A 1 89 ? 8.346 10.089 -12.607 1.00 86.06 89 LYS A O 1
ATOM 690 N N . GLU A 1 90 ? 9.430 10.198 -14.565 1.00 86.44 90 GLU A N 1
ATOM 691 C CA . GLU A 1 90 ? 8.591 11.263 -15.127 1.00 86.44 90 GLU A CA 1
ATOM 692 C C . GLU A 1 90 ? 7.123 10.825 -15.242 1.00 86.44 90 GLU A C 1
ATOM 694 O O . GLU A 1 90 ? 6.233 11.536 -14.782 1.00 86.44 90 GLU A O 1
ATOM 699 N N . TYR A 1 91 ? 6.857 9.632 -15.784 1.00 88.00 91 TYR A N 1
ATOM 700 C CA . TYR A 1 91 ? 5.487 9.123 -15.932 1.00 88.00 91 TYR A CA 1
ATOM 701 C C . TYR A 1 91 ? 4.851 8.683 -14.614 1.00 88.00 91 TYR A C 1
ATOM 703 O O . TYR A 1 91 ? 3.636 8.790 -14.458 1.00 88.00 91 TYR A O 1
ATOM 711 N N . LEU A 1 92 ? 5.655 8.225 -13.655 1.00 89.19 92 LEU A N 1
ATOM 712 C CA . LEU A 1 92 ? 5.195 7.931 -12.302 1.00 89.19 92 LEU A CA 1
ATOM 713 C C . LEU A 1 92 ? 4.938 9.215 -11.488 1.00 89.19 92 LEU A C 1
ATOM 715 O O . LEU A 1 92 ? 4.142 9.199 -10.552 1.00 89.19 92 LEU A O 1
ATOM 719 N N . GLY A 1 93 ? 5.582 10.328 -11.853 1.00 87.75 93 GLY A N 1
ATOM 720 C CA . GLY A 1 93 ? 5.528 11.603 -11.136 1.00 87.75 93 GLY A CA 1
ATOM 721 C C . GLY A 1 93 ? 6.545 11.728 -9.993 1.00 87.75 93 GLY A C 1
ATOM 722 O O . GLY A 1 93 ? 6.355 12.553 -9.103 1.00 87.75 93 GLY A O 1
ATOM 723 N N . GLY A 1 94 ? 7.598 10.907 -9.986 1.00 88.25 94 GLY A N 1
ATOM 724 C CA . GLY A 1 94 ? 8.661 10.905 -8.979 1.00 88.25 94 GLY A CA 1
ATOM 725 C C . GLY A 1 94 ? 9.262 9.518 -8.741 1.00 88.25 94 GLY A C 1
ATOM 726 O O . GLY A 1 94 ? 8.957 8.560 -9.451 1.00 88.25 94 GLY A O 1
ATOM 727 N N . ASP A 1 95 ? 10.117 9.411 -7.721 1.00 86.69 95 ASP A N 1
ATOM 728 C CA . ASP A 1 95 ? 10.651 8.125 -7.257 1.00 86.69 95 ASP A CA 1
ATOM 729 C C . ASP A 1 95 ? 9.541 7.253 -6.661 1.00 86.69 95 ASP A C 1
ATOM 731 O O . ASP A 1 95 ? 8.628 7.761 -5.994 1.00 86.69 95 ASP A O 1
ATOM 735 N N . ILE A 1 96 ? 9.643 5.928 -6.822 1.00 86.38 96 ILE A N 1
ATOM 736 C CA . ILE A 1 96 ? 8.633 5.010 -6.284 1.00 86.38 96 ILE A CA 1
ATOM 737 C C . ILE A 1 96 ? 8.515 5.132 -4.767 1.00 86.38 96 ILE A C 1
ATOM 739 O O . ILE A 1 96 ? 7.420 5.039 -4.225 1.00 86.38 96 ILE A O 1
ATOM 743 N N . ASP A 1 97 ? 9.629 5.438 -4.101 1.00 86.69 97 ASP A N 1
ATOM 744 C CA . ASP A 1 97 ? 9.697 5.615 -2.653 1.00 86.69 97 ASP A CA 1
ATOM 745 C C . ASP A 1 97 ? 8.900 6.819 -2.160 1.00 86.69 97 ASP A C 1
ATOM 747 O O . ASP A 1 97 ? 8.424 6.829 -1.027 1.00 86.69 97 ASP A O 1
ATOM 751 N N . THR A 1 98 ? 8.676 7.797 -3.037 1.00 85.50 98 THR A N 1
ATOM 752 C CA . THR A 1 98 ? 7.868 8.977 -2.727 1.00 85.50 98 THR A CA 1
ATOM 753 C C . THR A 1 98 ? 6.421 8.796 -3.175 1.00 85.50 98 THR A C 1
ATOM 755 O O . THR A 1 98 ? 5.491 9.115 -2.436 1.00 85.50 98 THR A O 1
ATOM 758 N N . VAL A 1 99 ? 6.207 8.278 -4.388 1.00 87.44 99 VAL A N 1
ATOM 759 C CA . VAL A 1 99 ? 4.873 8.211 -5.008 1.00 87.44 99 VAL A CA 1
ATOM 760 C C . VAL A 1 99 ? 4.082 6.984 -4.552 1.00 87.44 99 VAL A C 1
ATOM 762 O O . VAL A 1 99 ? 2.857 7.047 -4.391 1.00 87.44 99 VAL A O 1
ATOM 765 N N . CYS A 1 100 ? 4.775 5.865 -4.350 1.00 88.25 100 CYS A N 1
ATOM 766 C CA . CYS A 1 100 ? 4.208 4.557 -4.037 1.00 88.25 100 CYS A CA 1
ATOM 767 C C . CYS A 1 100 ? 4.875 3.914 -2.801 1.00 88.25 100 CYS A C 1
ATOM 769 O O . CYS A 1 100 ? 5.371 2.786 -2.882 1.00 88.25 100 CYS A O 1
ATOM 771 N N . PRO A 1 101 ? 4.854 4.583 -1.630 1.00 89.44 101 PRO A N 1
ATOM 772 C CA . PRO A 1 101 ? 5.590 4.142 -0.443 1.00 89.44 101 PRO A CA 1
ATOM 773 C C . PRO A 1 101 ? 5.182 2.760 0.081 1.00 89.44 101 PRO A C 1
ATOM 775 O O . PRO A 1 101 ? 5.977 2.103 0.745 1.00 89.44 101 PRO A O 1
ATOM 778 N N . GLN A 1 102 ? 3.958 2.292 -0.196 1.00 88.69 102 GLN A N 1
ATOM 779 C CA . GLN A 1 102 ? 3.508 0.977 0.270 1.00 88.69 102 GLN A CA 1
ATOM 780 C C . GLN A 1 102 ? 4.132 -0.170 -0.540 1.00 88.69 102 GLN A C 1
ATOM 782 O O . GLN A 1 102 ? 4.082 -1.310 -0.094 1.00 88.69 102 GLN A O 1
ATOM 787 N N . LEU A 1 103 ? 4.721 0.104 -1.709 1.00 87.00 103 LEU A N 1
ATOM 788 C CA . LEU A 1 103 ? 5.393 -0.893 -2.554 1.00 87.00 103 LEU A CA 1
ATOM 789 C C . LEU A 1 103 ? 6.923 -0.894 -2.371 1.00 87.00 103 LEU A C 1
ATOM 791 O O . LEU A 1 103 ? 7.597 -1.857 -2.741 1.00 87.00 103 LEU A O 1
ATOM 795 N N . SER A 1 104 ? 7.481 0.157 -1.769 1.00 82.50 104 SER A N 1
ATOM 796 C CA . SER A 1 104 ? 8.926 0.383 -1.642 1.00 82.50 104 SER A CA 1
ATOM 797 C C . SER A 1 104 ? 9.677 -0.670 -0.847 1.00 82.50 104 SER A C 1
ATOM 799 O O . SER A 1 104 ? 10.805 -1.013 -1.196 1.00 82.50 104 SER A O 1
ATOM 801 N N . SER A 1 105 ? 9.052 -1.223 0.192 1.00 79.12 105 SER A N 1
ATOM 802 C CA . SER A 1 105 ? 9.650 -2.249 1.058 1.00 79.12 105 SER A CA 1
ATOM 803 C C . SER A 1 105 ? 10.073 -3.506 0.292 1.00 79.12 105 SER A C 1
ATOM 805 O O . SER A 1 105 ? 10.977 -4.221 0.724 1.00 79.12 105 SER A O 1
ATOM 807 N N . LYS A 1 106 ? 9.411 -3.793 -0.835 1.00 83.44 106 LYS A N 1
ATOM 808 C CA . LYS A 1 106 ? 9.525 -5.056 -1.574 1.00 83.44 106 LYS A CA 1
ATOM 809 C C . LYS A 1 106 ? 9.613 -4.876 -3.090 1.00 83.44 106 LYS A C 1
ATOM 811 O O . LYS A 1 106 ? 9.437 -5.834 -3.839 1.00 83.44 106 LYS A O 1
ATOM 816 N N . LYS A 1 107 ? 9.987 -3.684 -3.561 1.00 78.44 107 LYS A N 1
ATOM 817 C CA . LYS A 1 107 ? 10.157 -3.381 -4.996 1.00 78.44 107 LYS A CA 1
ATOM 818 C C . LYS A 1 107 ? 11.156 -4.282 -5.738 1.00 78.44 107 LYS A C 1
ATOM 820 O O . LYS A 1 107 ? 11.073 -4.417 -6.952 1.00 78.44 107 LYS A O 1
ATOM 825 N N . SER A 1 108 ? 12.093 -4.906 -5.021 1.00 79.94 108 SER A N 1
ATOM 826 C CA . SER A 1 108 ? 13.064 -5.867 -5.577 1.00 79.94 108 SER A CA 1
ATOM 827 C C . SER A 1 108 ? 12.504 -7.287 -5.752 1.00 79.94 108 SER A C 1
ATOM 829 O O . SER A 1 108 ? 13.146 -8.135 -6.377 1.00 79.94 108 SER A O 1
ATOM 831 N N . GLU A 1 109 ? 11.341 -7.567 -5.170 1.00 81.12 109 GLU A N 1
ATOM 832 C CA . GLU A 1 109 ? 10.636 -8.853 -5.244 1.00 81.12 109 GLU A CA 1
ATOM 833 C C . GLU A 1 109 ? 9.392 -8.773 -6.139 1.00 81.12 109 GLU A C 1
ATOM 835 O O . GLU A 1 109 ? 8.943 -9.804 -6.623 1.00 81.12 109 GLU A O 1
ATOM 840 N N . LEU A 1 110 ? 8.878 -7.564 -6.385 1.00 85.75 110 LEU A N 1
ATOM 841 C CA . LEU A 1 110 ? 7.758 -7.290 -7.282 1.00 85.75 110 LEU A CA 1
ATOM 842 C C . LEU A 1 110 ? 8.223 -7.173 -8.735 1.00 85.75 110 LEU A C 1
ATOM 844 O O . LEU A 1 110 ? 9.135 -6.397 -9.045 1.00 85.75 110 LEU A O 1
ATOM 848 N N . ASP A 1 111 ? 7.548 -7.891 -9.623 1.00 89.50 111 ASP A N 1
ATOM 849 C CA . ASP A 1 111 ? 7.630 -7.694 -11.067 1.00 89.50 111 ASP A CA 1
ATOM 850 C C . ASP A 1 111 ? 6.358 -7.029 -11.630 1.00 89.50 111 ASP A C 1
ATOM 852 O O . ASP A 1 111 ? 5.401 -6.729 -10.910 1.00 89.50 111 ASP A O 1
ATOM 856 N N . ILE A 1 112 ? 6.366 -6.711 -12.924 1.00 87.50 112 ILE A N 1
ATOM 857 C CA . ILE A 1 112 ? 5.232 -6.062 -13.598 1.00 87.50 112 ILE A CA 1
ATOM 858 C C . ILE A 1 112 ? 4.017 -7.001 -13.669 1.00 87.50 112 ILE A C 1
ATOM 860 O O . ILE A 1 112 ? 2.884 -6.524 -13.591 1.00 87.50 112 ILE A O 1
ATOM 864 N N . ALA A 1 113 ? 4.227 -8.317 -13.794 1.00 89.31 113 ALA A N 1
ATOM 865 C CA . ALA A 1 113 ? 3.146 -9.304 -13.759 1.00 89.31 113 ALA A CA 1
ATOM 866 C C . ALA A 1 113 ? 2.394 -9.236 -12.425 1.00 89.31 113 ALA A C 1
ATOM 868 O O . ALA A 1 113 ? 1.164 -9.256 -12.404 1.00 89.31 113 ALA A O 1
ATOM 869 N N . ASP A 1 114 ? 3.131 -9.068 -11.333 1.00 90.38 114 ASP A N 1
ATOM 870 C CA . ASP A 1 114 ? 2.590 -8.970 -9.986 1.00 90.38 114 ASP A CA 1
ATOM 871 C C . ASP A 1 114 ? 1.807 -7.692 -9.775 1.00 90.38 114 ASP A C 1
ATOM 873 O O . ASP A 1 114 ? 0.697 -7.720 -9.252 1.00 90.38 114 ASP A O 1
ATOM 877 N N . ILE A 1 115 ? 2.363 -6.568 -10.226 1.00 90.94 115 ILE A N 1
ATOM 878 C CA . ILE A 1 115 ? 1.674 -5.279 -10.193 1.00 90.94 115 ILE A CA 1
ATOM 879 C C . ILE A 1 115 ? 0.361 -5.356 -10.971 1.00 90.94 115 ILE A C 1
ATOM 881 O O . ILE A 1 115 ? -0.672 -4.923 -10.463 1.00 90.94 115 ILE A O 1
ATOM 885 N N . LYS A 1 116 ? 0.371 -5.951 -12.167 1.00 90.44 116 LYS A N 1
ATOM 886 C CA . LYS A 1 116 ? -0.842 -6.123 -12.968 1.00 90.44 116 LYS A CA 1
ATOM 887 C C . LYS A 1 116 ? -1.849 -7.050 -12.280 1.00 90.44 116 LYS A C 1
ATOM 889 O O . LYS A 1 116 ? -3.015 -6.682 -12.178 1.00 90.44 116 LYS A O 1
ATOM 894 N N . GLY A 1 117 ? -1.383 -8.168 -11.724 1.00 89.50 117 GLY A N 1
ATOM 895 C CA . GLY A 1 117 ? -2.209 -9.120 -10.979 1.00 89.50 117 GLY A CA 1
ATOM 896 C C . GLY A 1 117 ? -2.827 -8.544 -9.698 1.00 89.50 117 GLY A C 1
ATOM 897 O O . GLY A 1 117 ? -3.936 -8.906 -9.317 1.00 89.50 117 GLY A O 1
ATOM 898 N N . ILE A 1 118 ? -2.141 -7.611 -9.031 1.00 90.88 118 ILE A N 1
ATOM 899 C CA . ILE A 1 118 ? -2.688 -6.860 -7.889 1.00 90.88 118 ILE A CA 1
ATOM 900 C C . ILE A 1 118 ? -3.784 -5.889 -8.356 1.00 90.88 118 ILE A C 1
ATOM 902 O O . ILE A 1 118 ? -4.773 -5.684 -7.655 1.00 90.88 118 ILE A O 1
ATOM 906 N N . VAL A 1 119 ? -3.615 -5.273 -9.530 1.00 92.19 119 VAL A N 1
ATOM 907 C CA . VAL A 1 119 ? -4.551 -4.280 -10.082 1.00 92.19 119 VAL A CA 1
ATOM 908 C C . VAL A 1 119 ? -5.824 -4.919 -10.632 1.00 92.19 119 VAL A C 1
ATOM 910 O O . VAL A 1 119 ? -6.900 -4.330 -10.499 1.00 92.19 119 VAL A O 1
ATOM 913 N N . ASP A 1 120 ? -5.707 -6.084 -11.268 1.00 90.69 120 ASP A N 1
ATOM 914 C CA . ASP A 1 120 ? -6.837 -6.824 -11.839 1.00 90.69 120 ASP A CA 1
ATOM 915 C C . ASP A 1 120 ? -7.500 -7.798 -10.846 1.00 90.69 120 ASP A C 1
ATOM 917 O O . ASP A 1 120 ? -8.588 -8.303 -11.119 1.00 90.69 120 ASP A O 1
ATOM 921 N N . GLY A 1 121 ? -6.891 -8.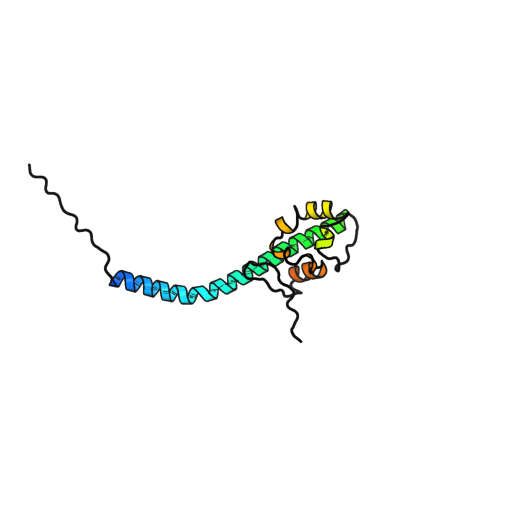001 -9.673 1.00 87.81 121 GLY A N 1
ATOM 922 C CA . GLY A 1 121 ? -7.406 -8.868 -8.614 1.00 87.81 121 GLY A CA 1
ATOM 923 C C . GLY A 1 121 ? -7.092 -10.354 -8.804 1.00 87.81 121 GLY A C 1
ATOM 924 O O . GLY A 1 121 ? -7.609 -11.178 -8.054 1.00 87.81 121 GLY A O 1
ATOM 925 N N . SER A 1 122 ? -6.244 -10.715 -9.770 1.00 87.38 122 SER A N 1
ATOM 926 C CA . SER A 1 122 ? -5.811 -12.101 -9.998 1.00 87.38 122 SER A CA 1
ATOM 927 C C . SER A 1 122 ? -4.823 -12.602 -8.941 1.00 87.38 122 SER A C 1
ATOM 929 O O . SER A 1 122 ? -4.614 -13.809 -8.824 1.00 87.38 122 SER A O 1
ATOM 931 N N . ILE A 1 123 ? -4.191 -11.697 -8.186 1.00 87.50 123 ILE A N 1
ATOM 932 C CA . ILE A 1 123 ? -3.226 -12.026 -7.132 1.00 87.50 123 ILE A CA 1
ATOM 933 C C . ILE A 1 123 ? -3.693 -11.454 -5.797 1.00 87.50 123 ILE A C 1
ATOM 935 O O . ILE A 1 123 ? -3.788 -10.239 -5.618 1.00 87.50 123 ILE A O 1
ATOM 939 N N . ASP A 1 124 ? -3.875 -12.339 -4.820 1.00 88.06 124 ASP A N 1
ATOM 940 C CA . ASP A 1 124 ? -4.023 -11.939 -3.426 1.00 88.06 124 ASP A CA 1
ATOM 941 C C . ASP A 1 124 ? -2.667 -11.578 -2.807 1.00 88.06 124 ASP A C 1
ATOM 943 O O . ASP A 1 124 ? -1.632 -12.194 -3.079 1.00 88.06 124 ASP A O 1
ATOM 947 N N . PHE A 1 125 ? -2.669 -10.594 -1.911 1.00 91.25 125 PHE A N 1
ATOM 948 C CA . PHE A 1 125 ? -1.459 -10.093 -1.260 1.00 91.25 125 PHE A CA 1
ATOM 949 C C . PHE A 1 125 ? -1.672 -9.754 0.217 1.00 91.25 125 PHE A C 1
ATOM 951 O O . PHE A 1 125 ? -2.793 -9.575 0.706 1.00 91.25 125 PHE A O 1
ATOM 958 N N . LYS A 1 126 ? -0.556 -9.667 0.947 1.00 90.12 126 LYS A N 1
ATOM 959 C CA . LYS A 1 126 ? -0.519 -9.329 2.372 1.00 90.12 126 LYS A CA 1
ATOM 960 C C . LYS A 1 126 ? 0.038 -7.927 2.590 1.00 90.12 126 LYS A C 1
ATOM 962 O O . LYS A 1 126 ? 1.011 -7.528 1.946 1.00 90.12 126 LYS A O 1
ATOM 967 N N . VAL A 1 127 ? -0.531 -7.224 3.566 1.00 91.44 127 VAL A N 1
ATOM 968 C CA . VAL A 1 127 ? -0.046 -5.923 4.048 1.00 91.44 127 VAL A CA 1
ATOM 969 C C . VAL A 1 127 ? 0.357 -6.007 5.517 1.00 91.44 127 VAL A C 1
ATOM 971 O O . VAL A 1 127 ? -0.246 -6.765 6.278 1.00 91.44 127 VAL A O 1
ATOM 974 N N . ASP A 1 128 ? 1.370 -5.242 5.918 1.00 90.19 128 ASP A N 1
ATOM 975 C CA . ASP A 1 128 ? 1.785 -5.132 7.319 1.00 90.19 128 ASP A CA 1
ATOM 976 C C . ASP A 1 128 ? 0.903 -4.148 8.123 1.00 90.19 128 ASP A C 1
ATOM 978 O O . ASP A 1 128 ? -0.066 -3.549 7.638 1.00 90.19 128 ASP A O 1
ATOM 982 N N . THR A 1 129 ? 1.251 -3.947 9.396 1.00 86.62 129 THR A N 1
ATOM 983 C CA . THR A 1 129 ? 0.566 -2.992 10.279 1.00 86.62 129 THR A CA 1
ATOM 984 C C . THR A 1 129 ? 0.680 -1.542 9.792 1.00 86.62 129 THR A C 1
ATOM 986 O O . THR A 1 129 ? -0.217 -0.747 10.079 1.00 86.62 129 THR A O 1
ATOM 989 N N . ALA A 1 130 ? 1.716 -1.196 9.027 1.00 87.38 130 ALA A N 1
ATOM 990 C CA . ALA A 1 130 ? 1.896 0.122 8.421 1.00 87.38 130 ALA A CA 1
ATOM 991 C C . ALA A 1 130 ? 1.162 0.274 7.070 1.00 87.38 130 ALA A C 1
ATOM 993 O O . ALA A 1 130 ? 0.945 1.399 6.630 1.00 87.38 130 ALA A O 1
ATOM 994 N N . GLY A 1 131 ? 0.694 -0.829 6.476 1.00 88.62 131 GLY A N 1
ATOM 995 C CA . GLY A 1 131 ? 0.025 -0.879 5.176 1.00 88.62 131 GLY A CA 1
ATOM 996 C C . GLY A 1 131 ? 0.944 -1.226 4.005 1.00 88.62 131 GLY A C 1
ATOM 997 O O . GLY A 1 131 ? 0.472 -1.284 2.871 1.00 88.62 131 GLY A O 1
ATOM 998 N N . ASN A 1 132 ? 2.225 -1.502 4.260 1.00 91.56 132 ASN A N 1
ATOM 999 C CA . ASN A 1 132 ? 3.172 -1.845 3.208 1.00 91.56 132 ASN A CA 1
ATOM 1000 C C . ASN A 1 132 ? 2.915 -3.259 2.694 1.00 91.56 132 ASN A C 1
ATOM 1002 O O . ASN A 1 132 ? 2.588 -4.166 3.463 1.00 91.56 132 ASN A O 1
ATOM 1006 N N . TYR A 1 133 ? 3.124 -3.459 1.399 1.00 89.88 133 TYR A N 1
ATOM 1007 C CA . TYR A 1 133 ? 3.106 -4.764 0.764 1.00 89.88 133 TYR A CA 1
ATOM 1008 C C . TYR A 1 133 ? 4.202 -5.660 1.357 1.00 89.88 133 TYR A C 1
ATOM 1010 O O . TYR A 1 133 ? 5.362 -5.262 1.496 1.00 89.88 133 TYR A O 1
ATOM 1018 N N . THR A 1 134 ? 3.826 -6.892 1.701 1.00 87.88 134 THR A N 1
ATOM 1019 C CA . THR A 1 134 ? 4.727 -7.879 2.328 1.00 87.88 134 THR A CA 1
ATOM 1020 C C . THR A 1 134 ? 4.943 -9.130 1.487 1.00 87.88 134 THR A C 1
ATOM 1022 O O . THR A 1 134 ? 5.837 -9.915 1.792 1.00 87.88 134 THR A O 1
ATOM 1025 N N . GLY A 1 135 ? 4.162 -9.309 0.421 1.00 87.25 135 GLY A N 1
ATOM 1026 C CA . GLY A 1 135 ? 4.258 -10.460 -0.466 1.00 87.25 135 GLY A CA 1
ATOM 1027 C C . GLY A 1 135 ? 2.897 -10.949 -0.946 1.00 87.25 135 GLY A C 1
ATOM 1028 O O . GLY A 1 135 ? 1.845 -10.560 -0.426 1.00 87.25 135 GLY A O 1
ATOM 1029 N N . LYS A 1 136 ? 2.942 -11.843 -1.932 1.00 86.56 136 LYS A N 1
ATOM 1030 C CA . LYS A 1 136 ? 1.772 -12.563 -2.434 1.00 86.56 136 LYS A CA 1
ATOM 1031 C C . LYS A 1 136 ? 1.259 -13.520 -1.369 1.00 86.56 136 LYS A C 1
ATOM 1033 O O . LYS A 1 136 ? 2.033 -14.105 -0.607 1.00 86.56 136 LYS A O 1
ATOM 1038 N N . VAL A 1 137 ? -0.046 -13.733 -1.351 1.00 81.25 137 VAL A N 1
ATOM 1039 C CA . VAL A 1 137 ? -0.627 -14.891 -0.683 1.00 81.25 137 VAL A CA 1
ATOM 1040 C C . VAL A 1 137 ? -0.419 -16.071 -1.623 1.00 81.25 137 VAL A C 1
ATOM 1042 O O . VAL A 1 137 ? -1.203 -16.310 -2.533 1.00 81.25 137 VAL A O 1
ATOM 1045 N N . THR A 1 138 ? 0.671 -16.808 -1.437 1.00 69.81 138 THR A N 1
ATOM 1046 C CA . THR A 1 138 ? 0.762 -18.143 -2.024 1.00 69.81 138 THR A CA 1
ATOM 1047 C C . THR A 1 138 ? -0.239 -19.020 -1.288 1.00 69.81 138 THR A C 1
ATOM 1049 O O . THR A 1 138 ? -0.212 -19.054 -0.053 1.00 69.81 138 THR A O 1
ATOM 1052 N N . ALA A 1 139 ? -1.119 -19.708 -2.017 1.00 56.28 139 ALA A N 1
ATOM 1053 C CA . ALA A 1 139 ? -1.871 -20.811 -1.436 1.00 56.28 139 ALA A CA 1
ATOM 1054 C C . ALA A 1 139 ? -0.854 -21.739 -0.757 1.00 56.28 139 ALA A C 1
ATOM 1056 O O . ALA A 1 139 ? 0.099 -22.188 -1.397 1.00 56.28 139 ALA A O 1
ATOM 1057 N N . THR A 1 140 ? -0.981 -21.919 0.556 1.00 46.72 140 THR A N 1
ATOM 1058 C CA . THR A 1 140 ? -0.197 -22.924 1.275 1.00 46.72 140 THR A CA 1
ATOM 1059 C C . THR A 1 140 ? -0.463 -24.272 0.594 1.00 46.72 140 THR A C 1
ATOM 1061 O O . THR A 1 140 ? -1.638 -24.546 0.334 1.00 46.72 140 THR A O 1
ATOM 1064 N N . PRO A 1 141 ? 0.566 -25.066 0.247 1.00 51.03 141 PRO A N 1
ATOM 1065 C CA . PRO A 1 141 ? 0.349 -26.419 -0.256 1.00 51.03 141 PRO A CA 1
ATOM 1066 C C . PRO A 1 141 ? -0.374 -27.299 0.770 1.00 51.03 141 PRO A C 1
ATOM 1068 O O . PRO A 1 141 ? -0.211 -27.049 1.990 1.00 51.03 141 PRO A O 1
#

Mean predicted aligned error: 8.93 Å

Solvent-accessible surface area (backbone atoms only — not comparable to full-atom values): 8105 Å² total; per-residue (Å²): 139,85,84,82,81,78,80,76,80,79,83,74,84,53,71,65,62,54,51,55,50,52,53,53,51,50,57,53,47,67,68,44,52,71,56,50,57,53,52,53,52,50,55,26,51,50,53,40,33,55,36,27,42,47,52,48,51,18,51,52,51,48,26,66,76,66,74,42,88,74,65,46,81,45,36,5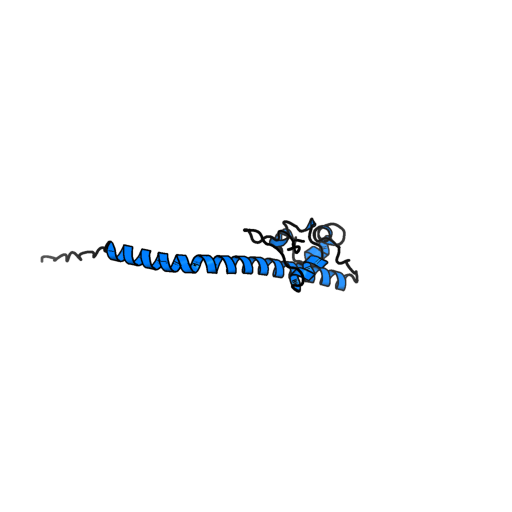1,50,57,45,68,45,67,95,54,16,69,62,38,25,60,60,55,71,40,56,56,66,74,71,26,53,34,48,49,84,39,27,82,78,36,26,46,49,52,32,47,24,43,55,74,64,80,41,56,68,42,62,50,97,89,28,31,48,73,47,69,59,70,80,79,131

Sequence (141 aa):
MKILNKNKKKKGFTLIELIAVVAIIGILAALLVPRITGYMNEAKKTKVVDQARKVSMAVETYQMRKSVDIPTSTKINTLETGNMATMFKEYLGGDIDTVCPQLSSKKSELDIADIKGIVDGSIDFKVDTAGNYTGKVTATP

InterPro domains:
  IPR000983 General secretion pathway protein G-type pilin [PR00813] (12-37)
  IPR000983 General secretion pathway protein G-type pilin [PR00813] (48-66)
  IPR012902 Prokaryotic N-terminal methylation site [PF07963] (8-32)
  IPR012902 Prokaryotic N-terminal methylation site [PS00409] (11-31)
  IPR012902 Prokaryotic N-terminal methylation site [TIGR02532] (10-32)
  IPR045584 Pilin-like [SSF54523] (13-71)

Organism: NCBI:txid1415775

Foldseek 3Di:
DDDDDPPPPPDDDDPVVVVVVVVVVVVVCVVVVVVVVVVVLVVLLVLQLVLLVLLLQLQVVLCVVVVHDDDQQAFQVVCCDPPNNVSSCVSSVHDCCVSPVLAVVQSRPDGNVNSVCSNVVVWAFDADPVSHTDGTPDDDD

pLDDT: mean 85.57, std 9.71, range [46.72, 96.5]

Nearest PDB structures (foldseek):
  2p5t-assembly2_E  TM=4.164E-01  e=9.061E+00  Streptococcus pneumoniae TIGR4